Protein AF-A0A959QCE8-F1 (afdb_monomer_lite)

Radius of gyration: 13.44 Å; chains: 1; bounding box: 32×26×39 Å

Secondary structure (DSSP, 8-state):
-EETTTTEEEEE-TT--EEEEEEPPTTEEEEEEEEETTEEEEEEEE-STTS-EEEEEEEPTTS-EEEEEE-PPPPP-

Sequence (77 aa):
MAESAGRQILEVDEMGRTTTFYQSESPWYPVNLVFQEGVTFVMEVGYEKEHLGPRILRLGLDGRREVLADLTVPPPA

pLDDT: mean 90.27, std 7.13, range [69.44, 96.88]

Foldseek 3Di:
DFDFVQLFDWDQDPVRDTDTPDHDDPPWHWDDWDDDPNKIKTKIAGVDQQQHGIWIWIADPVRDIDTPDRPHDHHDD

Structure (mmCIF, N/CA/C/O backbone):
data_AF-A0A959QCE8-F1
#
_entry.id   AF-A0A959QCE8-F1
#
loop_
_atom_site.group_PDB
_atom_site.id
_atom_site.type_symbol
_atom_site.label_atom_id
_atom_site.label_alt_id
_atom_site.label_comp_id
_atom_site.label_asym_id
_atom_site.label_entity_id
_atom_site.label_seq_id
_atom_site.pdbx_PDB_ins_code
_atom_site.Cartn_x
_atom_site.Cartn_y
_atom_site.Cartn_z
_atom_site.occupancy
_atom_site.B_iso_or_equiv
_atom_site.auth_seq_id
_atom_site.auth_comp_id
_atom_site.auth_asym_id
_atom_site.auth_atom_id
_atom_site.pdbx_PDB_model_num
ATOM 1 N N . MET A 1 1 ? -6.602 9.080 4.685 1.00 75.06 1 MET A N 1
ATOM 2 C CA . MET A 1 1 ? -5.893 10.002 3.764 1.00 75.06 1 MET A CA 1
ATOM 3 C C . MET A 1 1 ? -4.615 9.332 3.289 1.00 75.06 1 MET A C 1
ATOM 5 O O . MET A 1 1 ? -3.915 8.791 4.133 1.00 75.06 1 MET A O 1
ATOM 9 N N . ALA A 1 2 ? -4.314 9.343 1.988 1.00 74.00 2 ALA A N 1
ATOM 10 C CA . ALA A 1 2 ? -3.008 8.908 1.489 1.00 74.00 2 ALA A CA 1
ATOM 11 C C . ALA A 1 2 ? -2.021 10.085 1.544 1.00 74.00 2 ALA A C 1
ATOM 13 O O . ALA A 1 2 ? -2.345 11.183 1.095 1.00 74.00 2 ALA A O 1
ATOM 14 N N . GLU A 1 3 ? -0.845 9.861 2.117 1.00 80.06 3 GLU A N 1
ATOM 15 C CA . GLU A 1 3 ? 0.220 10.847 2.271 1.00 80.06 3 GLU A CA 1
ATOM 16 C C . GLU A 1 3 ? 1.486 10.276 1.621 1.00 80.06 3 GLU A C 1
ATOM 18 O O . GLU A 1 3 ? 2.106 9.329 2.110 1.00 80.06 3 GLU A O 1
ATOM 23 N N . SER A 1 4 ? 1.811 10.795 0.437 1.00 71.44 4 SER A N 1
ATOM 24 C CA . SER A 1 4 ? 2.806 10.177 -0.439 1.00 71.44 4 SER A CA 1
ATOM 25 C C . SER A 1 4 ? 4.255 10.496 -0.055 1.00 71.44 4 SER A C 1
ATOM 27 O O . SER A 1 4 ? 5.127 9.689 -0.353 1.00 71.44 4 SER A O 1
ATOM 29 N N . ALA A 1 5 ? 4.559 11.604 0.627 1.00 79.25 5 ALA A N 1
ATOM 30 C CA . ALA A 1 5 ? 5.938 11.904 1.027 1.00 79.25 5 ALA A CA 1
ATOM 31 C C . ALA A 1 5 ? 6.416 10.968 2.153 1.00 79.25 5 ALA A C 1
ATOM 33 O O . ALA A 1 5 ? 7.549 10.487 2.116 1.00 79.25 5 ALA A O 1
ATOM 34 N N . GLY A 1 6 ? 5.538 10.640 3.101 1.00 85.56 6 GLY A N 1
ATOM 35 C CA . GLY A 1 6 ? 5.765 9.646 4.149 1.00 85.56 6 GLY A CA 1
ATOM 36 C C . GLY A 1 6 ? 5.386 8.218 3.763 1.00 85.56 6 GLY A C 1
ATOM 37 O O . GLY A 1 6 ? 5.572 7.318 4.578 1.00 85.56 6 GLY A O 1
ATOM 38 N N . ARG A 1 7 ? 4.902 7.971 2.535 1.00 93.81 7 ARG A N 1
ATOM 39 C CA . ARG A 1 7 ? 4.499 6.635 2.046 1.00 93.81 7 ARG A CA 1
ATOM 40 C C . ARG A 1 7 ? 3.483 5.949 2.967 1.00 93.81 7 ARG A C 1
ATOM 42 O O . ARG A 1 7 ? 3.584 4.755 3.236 1.00 93.81 7 ARG A O 1
ATOM 49 N N . GLN A 1 8 ? 2.507 6.695 3.466 1.00 94.88 8 GLN A N 1
ATOM 50 C CA . GLN A 1 8 ? 1.591 6.201 4.489 1.00 94.88 8 GLN A CA 1
ATOM 51 C C . GLN A 1 8 ? 0.134 6.527 4.184 1.00 94.88 8 GLN A C 1
ATOM 53 O O . GLN A 1 8 ? -0.201 7.433 3.423 1.00 94.88 8 GLN A O 1
ATOM 58 N N . ILE A 1 9 ? -0.748 5.775 4.824 1.00 91.62 9 ILE A N 1
ATOM 59 C CA . ILE A 1 9 ? -2.164 6.078 4.929 1.00 91.62 9 ILE A CA 1
ATOM 60 C C . ILE A 1 9 ? -2.430 6.434 6.383 1.00 91.62 9 ILE A C 1
ATOM 62 O O . ILE A 1 9 ? -2.163 5.639 7.286 1.00 91.62 9 ILE A O 1
ATOM 66 N N . LEU A 1 10 ? -2.993 7.620 6.584 1.00 92.88 10 LEU A N 1
ATOM 67 C CA . LEU A 1 10 ? -3.436 8.092 7.885 1.00 92.88 10 LEU A CA 1
ATOM 68 C C . LEU A 1 10 ? -4.936 7.855 8.056 1.00 92.88 10 LEU A C 1
ATOM 70 O O . LEU A 1 10 ? -5.731 8.184 7.164 1.00 92.88 10 LEU A O 1
ATOM 74 N N . GLU A 1 11 ? -5.309 7.323 9.210 1.00 91.81 11 GLU A N 1
ATOM 75 C CA . GLU A 1 11 ? -6.665 7.391 9.741 1.00 91.81 11 GLU A CA 1
ATOM 76 C C . GLU A 1 11 ? -6.820 8.717 10.493 1.00 91.81 11 GLU A C 1
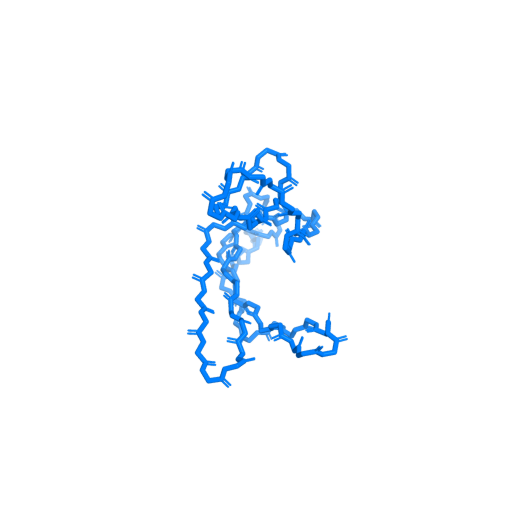ATOM 78 O O . GLU A 1 11 ? -5.884 9.186 11.143 1.00 91.81 11 GLU A O 1
ATOM 83 N N . VAL A 1 12 ? -7.981 9.353 10.341 1.00 93.81 12 VAL A N 1
ATOM 84 C CA . VAL A 1 12 ? -8.318 10.608 11.016 1.00 93.81 12 VAL A CA 1
ATOM 85 C C . VAL A 1 12 ? -9.619 10.380 11.763 1.00 93.81 12 VAL A C 1
ATOM 87 O O . VAL A 1 12 ? -10.611 9.999 11.142 1.00 93.81 12 VAL A O 1
ATOM 90 N N . ASP A 1 13 ? -9.606 10.581 13.076 1.00 94.25 13 ASP A N 1
ATOM 91 C CA . ASP A 1 13 ? -10.801 10.402 13.900 1.00 94.25 13 ASP A CA 1
ATOM 92 C C . ASP A 1 13 ? -11.731 11.629 13.869 1.00 94.25 13 ASP A C 1
ATOM 94 O O . ASP A 1 13 ? -11.421 12.667 13.280 1.00 94.25 13 ASP A O 1
ATOM 98 N N . GLU A 1 14 ? -12.884 11.525 14.536 1.00 95.62 14 GLU A N 1
ATOM 99 C CA . GLU A 1 14 ? -13.885 12.602 14.618 1.00 95.62 14 GLU A CA 1
ATOM 100 C C . GLU A 1 14 ? -13.358 13.886 15.285 1.00 95.62 14 GLU A C 1
ATOM 102 O O . GLU A 1 14 ? -13.941 14.957 15.124 1.00 95.62 14 GLU A O 1
ATOM 107 N N . MET A 1 15 ? -12.247 13.795 16.024 1.00 95.25 15 MET A N 1
ATOM 108 C CA . MET A 1 15 ? -11.580 14.923 16.676 1.00 95.25 15 MET A CA 1
ATOM 109 C C . MET A 1 15 ? -10.423 15.487 15.836 1.00 95.25 15 MET A C 1
ATOM 111 O O . MET A 1 15 ? -9.758 16.429 16.270 1.00 95.25 15 MET A O 1
ATOM 115 N N . GLY A 1 16 ? -10.161 14.930 14.650 1.00 93.62 16 GLY A N 1
ATOM 116 C CA . GLY A 1 16 ? -9.070 15.338 13.767 1.00 93.62 16 GLY A CA 1
ATOM 117 C C . GLY A 1 16 ? -7.695 14.793 14.164 1.00 93.62 16 GLY A C 1
ATOM 118 O O . GLY A 1 16 ? -6.685 15.248 13.624 1.00 93.62 16 GLY A O 1
ATOM 119 N N . ARG A 1 17 ? -7.613 13.839 15.099 1.00 95.94 17 ARG A N 1
ATOM 120 C CA . ARG A 1 17 ? -6.344 13.195 15.464 1.00 95.94 17 ARG A CA 1
ATOM 121 C C . ARG A 1 17 ? -5.964 12.182 14.397 1.00 95.94 17 ARG A C 1
ATOM 123 O O . ARG A 1 17 ? -6.817 11.460 13.892 1.00 95.94 17 ARG A O 1
ATOM 130 N N . THR A 1 18 ? -4.674 12.119 14.087 1.00 94.94 18 THR A N 1
ATOM 131 C CA . THR A 1 18 ? -4.148 11.252 13.032 1.00 94.94 18 THR A CA 1
ATOM 132 C C . THR A 1 18 ? -3.373 10.073 13.606 1.00 94.94 18 THR A C 1
ATOM 134 O O . THR A 1 18 ? -2.498 10.265 14.453 1.00 94.94 18 THR A O 1
ATOM 137 N N . THR A 1 19 ? -3.616 8.877 13.084 1.00 94.94 19 THR A N 1
ATOM 138 C CA . THR A 1 19 ? -2.828 7.664 13.350 1.00 94.94 19 THR A CA 1
ATOM 139 C C . THR A 1 19 ? -2.373 7.045 12.033 1.00 94.94 19 THR A C 1
ATOM 141 O O . THR A 1 19 ? -3.061 7.134 11.015 1.00 94.94 19 THR A O 1
ATOM 144 N N . THR A 1 20 ? -1.195 6.419 12.019 1.00 93.06 20 THR A N 1
ATOM 145 C CA . THR A 1 20 ? -0.737 5.672 10.841 1.00 93.06 20 THR A CA 1
ATOM 146 C C . THR A 1 20 ? -1.490 4.351 10.772 1.00 93.06 20 THR A C 1
ATOM 148 O O . THR A 1 20 ? -1.266 3.457 11.584 1.00 93.06 20 THR A O 1
ATOM 151 N N . PHE A 1 21 ? -2.378 4.231 9.788 1.00 91.31 21 PHE A N 1
ATOM 152 C CA . PHE A 1 21 ? -3.123 3.005 9.515 1.00 91.31 21 PHE A CA 1
ATOM 153 C C . PHE A 1 21 ? -2.282 2.015 8.704 1.00 91.31 21 PHE A C 1
ATOM 155 O O . PHE A 1 21 ? -2.264 0.817 8.973 1.00 91.31 21 PHE A O 1
ATOM 162 N N . TYR A 1 22 ? -1.563 2.520 7.701 1.00 92.19 22 TYR A N 1
ATOM 163 C CA . TYR A 1 22 ? -0.744 1.700 6.819 1.00 92.19 22 TYR A CA 1
ATOM 164 C C . TYR A 1 22 ? 0.513 2.449 6.383 1.00 92.19 22 TYR A C 1
ATOM 166 O O . TYR A 1 22 ? 0.485 3.659 6.175 1.00 92.19 22 TYR A O 1
ATOM 174 N N . GLN A 1 23 ? 1.605 1.707 6.220 1.00 94.69 23 GLN A N 1
ATOM 175 C CA . GLN A 1 23 ? 2.902 2.209 5.780 1.00 94.69 23 GLN A CA 1
ATOM 176 C C . GLN A 1 23 ? 3.388 1.350 4.611 1.00 94.69 23 GLN A C 1
ATOM 178 O O . GLN A 1 23 ? 3.638 0.149 4.786 1.00 94.69 23 GLN A O 1
ATOM 183 N N . SER A 1 24 ? 3.540 1.972 3.445 1.00 94.50 24 SER A N 1
ATOM 184 C CA . SER A 1 24 ? 4.164 1.362 2.274 1.00 94.50 24 SER A CA 1
ATOM 185 C C . SER A 1 24 ? 5.667 1.230 2.475 1.00 94.50 24 SER A C 1
ATOM 187 O O . SER A 1 24 ? 6.322 2.083 3.085 1.00 94.50 24 SER A O 1
ATOM 189 N N . GLU A 1 25 ? 6.213 0.154 1.923 1.00 93.38 25 GLU A N 1
ATOM 190 C CA . GLU A 1 25 ? 7.652 -0.080 1.845 1.00 93.38 25 GLU A CA 1
ATOM 191 C C . GLU A 1 25 ? 8.224 0.588 0.593 1.00 93.38 25 GLU A C 1
ATOM 193 O O . GLU A 1 25 ? 7.559 0.652 -0.438 1.00 93.38 25 GLU A O 1
ATOM 198 N N . SER A 1 26 ? 9.467 1.071 0.662 1.00 92.50 26 SER A N 1
ATOM 199 C CA . SER A 1 26 ? 10.169 1.560 -0.532 1.00 92.50 26 SER A CA 1
ATOM 200 C C . SER A 1 26 ? 10.263 0.437 -1.576 1.00 92.50 26 SER A C 1
ATOM 202 O O . SER A 1 26 ? 10.562 -0.692 -1.185 1.00 92.50 26 SER A O 1
ATOM 204 N N . PRO A 1 27 ? 10.044 0.702 -2.876 1.00 93.12 27 PRO A N 1
ATOM 205 C CA . PRO A 1 27 ? 9.858 2.010 -3.524 1.00 93.12 27 PRO A CA 1
ATOM 206 C C . PRO A 1 27 ? 8.390 2.415 -3.762 1.00 93.12 27 PRO A C 1
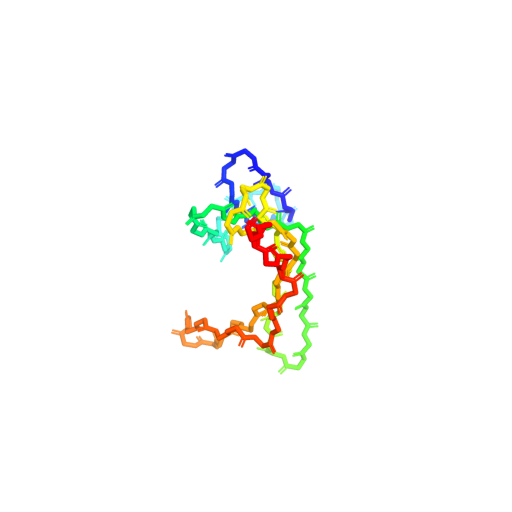ATOM 208 O O . PRO A 1 27 ? 8.090 3.214 -4.649 1.00 93.12 27 PRO A O 1
ATOM 211 N N . TRP A 1 28 ? 7.454 1.851 -3.005 1.00 95.31 28 TRP A N 1
ATOM 212 C CA . TRP A 1 28 ? 6.024 1.968 -3.263 1.00 95.31 28 TRP A CA 1
ATOM 213 C C . TRP A 1 28 ? 5.379 3.128 -2.513 1.00 95.31 28 TRP A C 1
ATOM 215 O O . TRP A 1 28 ? 5.731 3.442 -1.375 1.00 95.31 28 TRP A O 1
ATOM 225 N N . TYR A 1 29 ? 4.386 3.742 -3.149 1.00 95.69 29 TYR A N 1
ATOM 226 C CA . TYR A 1 29 ? 3.640 4.871 -2.610 1.00 95.69 29 TYR A CA 1
ATOM 227 C C . TYR A 1 29 ? 2.157 4.520 -2.549 1.00 95.69 29 TYR A C 1
ATOM 229 O O . TYR A 1 29 ? 1.591 4.177 -3.589 1.00 95.69 29 TYR A O 1
ATOM 237 N N . PRO A 1 30 ? 1.493 4.629 -1.387 1.00 95.56 30 PRO A N 1
ATOM 238 C CA . PRO A 1 30 ? 0.072 4.354 -1.308 1.00 95.56 30 PRO A CA 1
ATOM 239 C C . PRO A 1 30 ? -0.683 5.505 -1.969 1.00 95.56 30 PRO A C 1
ATOM 241 O O . PRO A 1 30 ? -0.422 6.678 -1.692 1.00 95.56 30 PRO A O 1
ATOM 244 N N . VAL A 1 31 ? -1.618 5.170 -2.852 1.00 94.31 31 VAL A N 1
ATOM 245 C CA . VAL A 1 31 ? -2.409 6.157 -3.603 1.00 94.31 31 VAL A CA 1
ATOM 246 C C . VAL A 1 31 ? -3.906 6.009 -3.370 1.00 94.31 31 VAL A C 1
ATOM 248 O O . VAL A 1 31 ? -4.645 6.972 -3.550 1.00 94.31 31 VAL A O 1
ATOM 251 N N . ASN A 1 32 ? -4.373 4.826 -2.961 1.00 92.12 32 ASN A N 1
ATOM 252 C CA . ASN A 1 32 ? -5.783 4.596 -2.665 1.00 92.12 32 ASN A CA 1
ATOM 253 C C . ASN A 1 32 ? -5.977 3.425 -1.693 1.00 92.12 32 ASN A C 1
ATOM 255 O O . ASN A 1 32 ? -5.095 2.576 -1.549 1.00 92.12 32 ASN A O 1
ATOM 259 N N . LEU A 1 33 ? -7.145 3.369 -1.057 1.00 93.12 33 LEU A N 1
ATOM 260 C CA . LEU A 1 33 ? -7.564 2.275 -0.191 1.00 93.12 33 LEU A CA 1
ATOM 261 C C . LEU A 1 33 ? -9.073 2.040 -0.305 1.00 93.12 33 LEU A C 1
ATOM 263 O O . LEU A 1 33 ? -9.840 2.981 -0.507 1.00 93.12 33 LEU A O 1
ATOM 267 N N . VAL A 1 34 ? -9.508 0.797 -0.124 1.00 93.75 34 VAL A N 1
ATOM 268 C CA . VAL A 1 34 ? -10.929 0.453 -0.015 1.00 93.75 34 VAL A CA 1
ATOM 269 C C . VAL A 1 34 ? -11.135 -0.628 1.039 1.00 93.75 34 VAL A C 1
ATOM 271 O O . VAL A 1 34 ? -10.325 -1.545 1.176 1.00 93.75 34 VAL A O 1
ATOM 274 N N . PHE A 1 35 ? -12.233 -0.512 1.780 1.00 91.88 35 PHE A N 1
ATOM 275 C CA . PHE A 1 35 ? -12.680 -1.51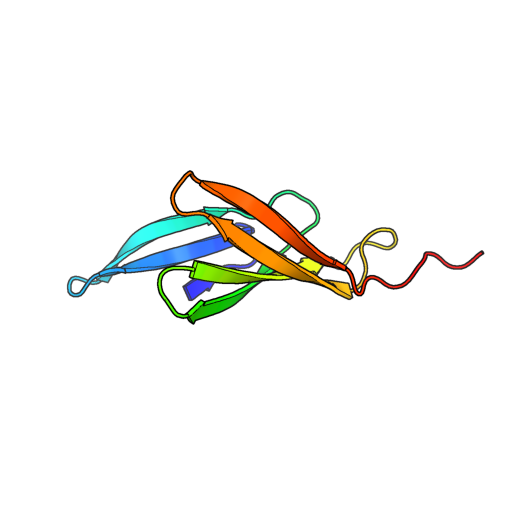2 2.740 1.00 91.88 35 PHE A CA 1
ATOM 276 C C . PHE A 1 35 ? -13.843 -2.294 2.137 1.00 91.88 35 PHE A C 1
ATOM 278 O O . PHE A 1 35 ? -14.838 -1.700 1.722 1.00 91.88 35 PHE A O 1
ATOM 285 N N . GLN A 1 36 ? -13.737 -3.618 2.103 1.00 90.12 36 GLN A N 1
ATOM 286 C CA . GLN A 1 36 ? -14.798 -4.494 1.620 1.00 90.12 36 GLN A CA 1
ATOM 287 C C . GLN A 1 36 ? -14.833 -5.760 2.474 1.00 90.12 36 GLN A C 1
ATOM 289 O O . GLN A 1 36 ? -13.828 -6.452 2.596 1.00 90.12 36 GLN A O 1
ATOM 294 N N . GLU A 1 37 ? -15.987 -6.047 3.083 1.00 87.56 37 GLU A N 1
ATOM 295 C CA . GLU A 1 37 ? -16.233 -7.285 3.849 1.00 87.56 37 GLU A CA 1
ATOM 296 C C . GLU A 1 37 ? -15.177 -7.575 4.941 1.00 87.56 37 GLU A C 1
ATOM 298 O O . GLU A 1 37 ? -14.786 -8.715 5.175 1.00 87.56 37 GLU A O 1
ATOM 303 N N . GLY A 1 38 ? -14.685 -6.530 5.619 1.00 84.25 38 GLY A N 1
ATOM 304 C CA . GLY A 1 38 ? -13.659 -6.657 6.666 1.00 84.25 38 GLY A CA 1
ATOM 305 C C . GLY A 1 38 ? -12.234 -6.864 6.139 1.00 84.25 38 GLY A C 1
ATOM 306 O O . GLY A 1 38 ? -11.306 -7.044 6.923 1.00 84.25 38 GLY A O 1
ATOM 307 N N . VAL A 1 39 ? -12.044 -6.808 4.822 1.00 89.94 39 VAL A N 1
ATOM 308 C CA . VAL A 1 39 ? -10.741 -6.818 4.162 1.00 89.94 39 VAL A CA 1
ATOM 309 C C . VAL A 1 39 ? -10.403 -5.401 3.718 1.00 89.94 39 VAL A C 1
ATOM 311 O O . VAL A 1 39 ? -11.256 -4.675 3.204 1.00 89.94 39 VAL A O 1
ATOM 314 N N . THR A 1 40 ? -9.145 -5.007 3.903 1.00 93.94 40 THR A N 1
ATOM 315 C CA . THR A 1 40 ? -8.645 -3.743 3.358 1.00 93.94 40 THR A CA 1
ATOM 316 C C . THR A 1 40 ? -7.807 -4.022 2.127 1.00 93.94 40 THR A C 1
ATOM 318 O O . THR A 1 40 ? -6.912 -4.867 2.158 1.00 93.94 40 THR A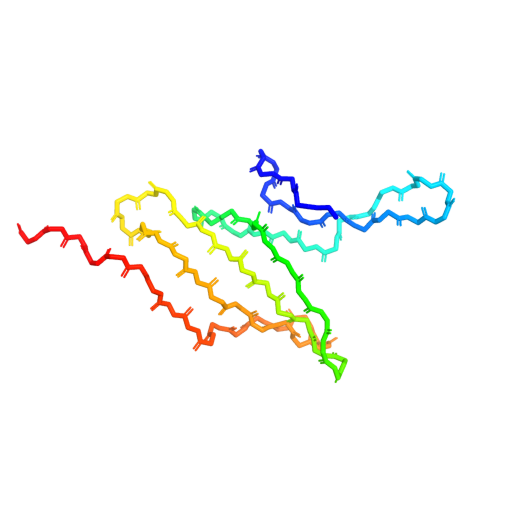 O 1
ATOM 321 N N . PHE A 1 41 ? -8.068 -3.286 1.056 1.00 95.38 41 PHE A N 1
ATOM 322 C CA . PHE A 1 41 ? -7.252 -3.299 -0.145 1.00 95.38 41 PHE A CA 1
ATOM 323 C C . PHE A 1 41 ? -6.534 -1.965 -0.269 1.00 95.38 41 PHE A C 1
ATOM 325 O O . PHE A 1 41 ? -7.145 -0.913 -0.081 1.00 95.38 41 PHE A O 1
ATOM 332 N N . VAL A 1 42 ? -5.246 -2.007 -0.590 1.00 95.62 42 VAL A N 1
ATOM 333 C CA . VAL A 1 42 ? -4.421 -0.817 -0.809 1.00 95.62 42 VAL A CA 1
ATOM 334 C C . VAL A 1 42 ? -3.888 -0.854 -2.229 1.00 95.62 42 VAL A C 1
ATOM 336 O O . VAL A 1 42 ? -3.324 -1.857 -2.660 1.00 95.62 42 VAL A O 1
ATOM 339 N N . MET A 1 43 ? -4.061 0.250 -2.950 1.00 95.94 43 MET A N 1
ATOM 340 C CA . MET A 1 43 ? -3.383 0.468 -4.218 1.00 95.94 43 MET A CA 1
ATOM 341 C C . MET A 1 43 ? -2.118 1.271 -3.961 1.00 95.94 43 MET A C 1
ATOM 343 O O . MET A 1 43 ? -2.168 2.365 -3.388 1.00 95.94 43 MET A O 1
ATOM 347 N N . GLU A 1 44 ? -0.999 0.736 -4.423 1.00 96.44 44 GLU A N 1
ATOM 348 C CA . GLU A 1 44 ? 0.284 1.418 -4.404 1.00 96.44 44 GLU A CA 1
ATOM 349 C C . GLU A 1 44 ? 0.785 1.648 -5.821 1.00 96.44 44 GLU A C 1
ATOM 351 O O . GLU A 1 44 ? 0.444 0.900 -6.732 1.00 96.44 44 GLU A O 1
ATOM 356 N N . VAL A 1 45 ? 1.607 2.675 -5.998 1.00 95.62 45 VAL A N 1
ATOM 357 C CA . VAL A 1 45 ? 2.287 2.979 -7.256 1.00 95.62 45 VAL A CA 1
ATOM 358 C C . VAL A 1 45 ? 3.774 3.095 -6.979 1.00 95.62 45 VAL A C 1
ATOM 360 O O . VAL A 1 45 ? 4.180 3.805 -6.058 1.00 95.62 4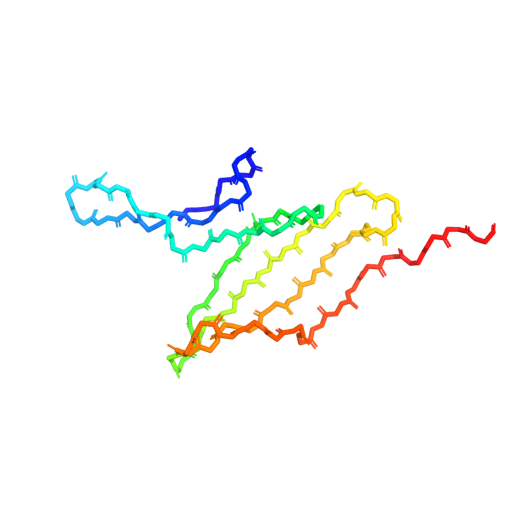5 VAL A O 1
ATOM 363 N N . GLY A 1 46 ? 4.583 2.392 -7.760 1.00 95.25 46 GLY A N 1
ATOM 364 C CA . GLY A 1 46 ? 6.012 2.643 -7.832 1.00 95.25 46 GLY A CA 1
ATOM 365 C C . GLY A 1 46 ? 6.320 3.565 -9.010 1.00 95.25 46 GLY A C 1
ATOM 366 O O . GLY A 1 46 ? 5.675 3.514 -10.061 1.00 95.25 46 GLY A O 1
ATOM 367 N N . TYR A 1 47 ? 7.298 4.443 -8.812 1.00 90.94 47 TYR A N 1
ATOM 368 C CA . TYR A 1 47 ? 7.754 5.406 -9.823 1.00 90.94 47 TYR A CA 1
ATOM 369 C C . TYR A 1 47 ? 9.171 5.099 -10.326 1.00 90.94 47 TYR A C 1
ATOM 371 O O . TYR A 1 47 ? 9.685 5.786 -11.207 1.00 90.94 47 TYR A O 1
ATOM 379 N N . GLU A 1 48 ? 9.813 4.075 -9.763 1.00 90.12 48 GLU A N 1
ATOM 380 C CA . GLU A 1 48 ? 11.166 3.657 -10.123 1.00 90.12 48 GLU A CA 1
ATOM 381 C C . GLU A 1 48 ? 11.151 2.675 -11.293 1.00 90.12 48 GLU A C 1
ATOM 383 O O . GLU A 1 48 ? 10.201 1.920 -11.457 1.00 90.12 48 GLU A O 1
ATOM 388 N N . LYS A 1 49 ? 12.226 2.647 -12.092 1.00 85.38 49 LYS A N 1
ATOM 389 C CA . LYS A 1 49 ? 12.303 1.867 -13.343 1.00 85.38 49 LYS A CA 1
ATOM 390 C C . LYS A 1 49 ? 11.950 0.381 -13.172 1.00 85.38 49 LYS A C 1
ATOM 392 O O . LYS A 1 49 ? 11.331 -0.186 -14.061 1.00 85.38 49 LYS A O 1
ATOM 397 N N . GLU A 1 50 ? 12.351 -0.233 -12.061 1.00 87.00 50 GLU A N 1
ATOM 398 C CA . GLU A 1 50 ? 12.101 -1.657 -11.775 1.00 87.00 50 GLU A CA 1
ATOM 399 C C . GLU A 1 50 ? 10.706 -1.928 -11.194 1.00 87.00 50 GLU A C 1
ATOM 401 O O . GLU A 1 50 ? 10.264 -3.069 -11.171 1.00 87.00 50 GLU A O 1
ATOM 406 N N . HIS A 1 51 ? 10.011 -0.883 -10.743 1.00 90.25 51 HIS A N 1
ATOM 407 C CA . HIS A 1 51 ? 8.735 -0.972 -10.035 1.00 90.25 51 HIS A CA 1
ATOM 408 C C . HIS A 1 51 ? 7.710 0.015 -10.615 1.00 90.25 51 HIS A C 1
ATOM 410 O O . HIS A 1 51 ? 6.851 0.522 -9.899 1.00 90.25 51 HIS A O 1
ATOM 416 N N . LEU A 1 52 ? 7.822 0.351 -11.905 1.00 94.19 52 LEU A N 1
ATOM 417 C CA . LEU A 1 52 ? 7.033 1.419 -12.509 1.00 94.19 52 LEU A CA 1
ATOM 418 C C . LEU A 1 52 ? 5.611 0.931 -12.772 1.00 94.19 52 LEU A C 1
ATOM 420 O O . LEU A 1 52 ? 5.382 0.172 -13.708 1.00 94.19 52 LEU A O 1
ATOM 424 N N . GLY A 1 53 ? 4.648 1.408 -11.992 1.00 94.62 53 GLY A N 1
ATOM 425 C CA . GLY A 1 53 ? 3.239 1.079 -12.181 1.00 94.62 53 GLY A CA 1
ATOM 426 C C . GLY A 1 53 ? 2.525 0.700 -10.887 1.00 94.62 53 GLY A C 1
ATOM 427 O O . GLY A 1 53 ? 3.100 0.795 -9.799 1.00 94.62 53 GLY A O 1
ATOM 428 N N . PRO A 1 54 ? 1.236 0.339 -10.990 1.00 96.31 54 PRO A N 1
ATOM 429 C CA . PRO A 1 54 ? 0.424 0.052 -9.828 1.00 96.31 54 PRO A CA 1
ATOM 430 C C . PRO A 1 54 ? 0.549 -1.402 -9.370 1.00 96.31 54 PRO A C 1
ATOM 432 O O . PRO A 1 54 ? 0.723 -2.322 -10.169 1.00 96.31 54 PRO A O 1
ATOM 435 N N . ARG A 1 55 ? 0.337 -1.615 -8.074 1.00 96.88 55 ARG A N 1
ATOM 436 C CA . ARG A 1 55 ? 0.035 -2.925 -7.495 1.00 96.88 55 ARG A CA 1
ATOM 437 C C . ARG A 1 55 ? -1.134 -2.833 -6.526 1.00 96.88 55 ARG A C 1
ATOM 439 O O . ARG A 1 55 ? -1.382 -1.781 -5.931 1.00 96.88 55 ARG A O 1
ATOM 446 N N . ILE A 1 56 ? -1.842 -3.943 -6.360 1.00 96.81 56 ILE A N 1
ATOM 447 C CA . ILE A 1 56 ? -2.946 -4.079 -5.410 1.00 96.81 56 ILE A CA 1
ATOM 448 C C . ILE A 1 56 ? -2.528 -5.053 -4.319 1.00 96.81 56 ILE A C 1
ATOM 450 O O . ILE A 1 56 ? -2.177 -6.203 -4.587 1.00 96.81 56 ILE A O 1
ATOM 454 N N . LEU A 1 57 ? -2.611 -4.580 -3.083 1.00 96.75 57 LEU A N 1
ATOM 455 C CA . LEU A 1 57 ? -2.367 -5.352 -1.880 1.00 96.75 57 LEU A CA 1
ATOM 456 C C . LEU A 1 57 ? -3.681 -5.649 -1.173 1.00 96.75 57 LEU A C 1
ATOM 458 O O . LEU A 1 57 ? -4.556 -4.789 -1.079 1.00 96.75 57 LEU A O 1
ATOM 462 N N . ARG A 1 58 ? -3.771 -6.840 -0.597 1.00 95.56 58 ARG A N 1
ATOM 463 C CA . ARG A 1 58 ? -4.756 -7.210 0.411 1.00 95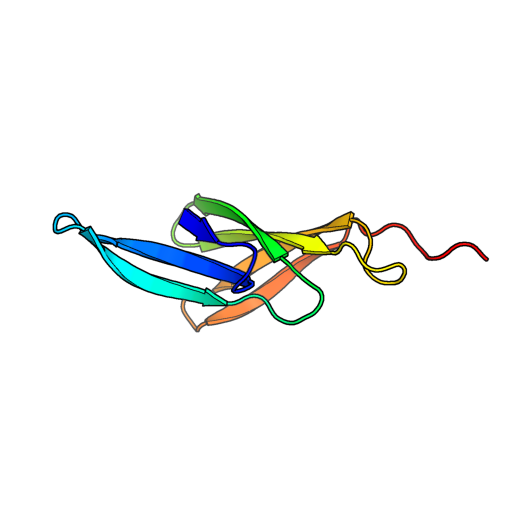.56 58 ARG A CA 1
ATOM 464 C C . ARG A 1 58 ? -4.095 -7.210 1.781 1.00 95.56 58 ARG A C 1
ATOM 466 O O . ARG A 1 58 ? -3.040 -7.817 1.964 1.00 95.56 58 ARG A O 1
ATOM 473 N N . LEU A 1 59 ? -4.735 -6.546 2.737 1.00 93.38 59 LEU A N 1
ATOM 474 C CA . LEU A 1 59 ? -4.345 -6.540 4.140 1.00 93.38 59 LEU A CA 1
ATOM 475 C C . LEU A 1 59 ? -5.292 -7.450 4.923 1.00 93.38 59 LEU A C 1
ATOM 477 O O . LEU A 1 59 ? -6.507 -7.228 4.956 1.00 93.38 59 LEU A O 1
ATOM 481 N N . GLY A 1 60 ? -4.726 -8.491 5.527 1.00 84.50 60 GLY A N 1
ATOM 482 C CA . GLY A 1 60 ? -5.426 -9.371 6.453 1.00 84.50 60 GLY A CA 1
ATOM 483 C C . GLY A 1 60 ? -5.616 -8.720 7.823 1.00 84.50 60 GLY A C 1
ATOM 484 O O . GLY A 1 60 ? -4.868 -7.827 8.218 1.00 84.50 60 GLY A O 1
ATOM 485 N N . LEU A 1 61 ? -6.597 -9.215 8.581 1.00 80.06 61 LEU A N 1
ATOM 486 C CA . LEU A 1 61 ? -6.846 -8.791 9.968 1.00 80.06 61 LEU A CA 1
ATOM 487 C C . LEU A 1 61 ? -5.673 -9.109 10.914 1.00 80.06 61 LEU A C 1
ATOM 489 O O . LEU A 1 61 ? -5.559 -8.514 11.979 1.00 80.06 61 LEU A O 1
ATOM 493 N N . ASP A 1 62 ? -4.798 -10.037 10.524 1.00 82.81 62 ASP A N 1
ATOM 494 C CA . ASP A 1 62 ? -3.564 -10.404 11.226 1.00 82.81 62 ASP A CA 1
ATOM 495 C C . ASP A 1 62 ? -2.364 -9.512 10.849 1.00 82.81 62 ASP A C 1
ATOM 497 O O . ASP A 1 62 ? -1.239 -9.771 11.275 1.00 82.81 62 ASP A O 1
ATOM 501 N N . GLY A 1 63 ? -2.583 -8.479 10.030 1.00 77.50 63 GLY A N 1
ATOM 502 C CA . GLY A 1 63 ? -1.537 -7.592 9.528 1.00 77.50 63 GLY A CA 1
ATOM 503 C C . GLY A 1 63 ? -0.721 -8.173 8.370 1.00 77.50 63 GLY A C 1
ATOM 504 O O . GLY A 1 63 ? 0.207 -7.511 7.899 1.00 77.50 63 GLY A O 1
ATOM 505 N N . ARG A 1 64 ? -1.044 -9.379 7.874 1.00 87.38 64 ARG A N 1
ATOM 506 C CA . ARG A 1 64 ? -0.381 -9.932 6.686 1.00 87.38 64 ARG A CA 1
ATOM 507 C C . ARG A 1 64 ? -0.742 -9.146 5.435 1.00 87.38 64 ARG A C 1
ATOM 509 O O . ARG A 1 64 ? -1.872 -8.690 5.265 1.00 87.38 64 ARG A O 1
ATOM 516 N N . ARG A 1 65 ? 0.240 -9.040 4.543 1.00 91.81 65 ARG A N 1
ATOM 517 C CA . ARG A 1 65 ? 0.139 -8.359 3.254 1.00 91.81 65 ARG A CA 1
ATOM 518 C C . ARG A 1 65 ? 0.265 -9.388 2.142 1.00 91.81 65 ARG A C 1
ATOM 520 O O . ARG A 1 65 ? 1.191 -10.194 2.153 1.00 91.81 65 ARG A O 1
ATOM 527 N N . GLU A 1 66 ? -0.649 -9.343 1.189 1.00 95.25 66 GLU A N 1
ATOM 528 C CA . GLU A 1 66 ? -0.672 -10.224 0.024 1.00 95.25 66 GLU A CA 1
ATOM 529 C C . GLU A 1 66 ? -0.776 -9.366 -1.240 1.00 95.25 66 GLU A C 1
ATOM 531 O O . GLU A 1 66 ? -1.670 -8.527 -1.340 1.00 95.25 66 GLU A O 1
ATOM 536 N N . VAL A 1 67 ? 0.131 -9.553 -2.203 1.00 95.75 67 VAL A N 1
ATOM 537 C CA . VAL A 1 67 ? 0.018 -8.913 -3.522 1.00 95.75 67 VAL A CA 1
ATOM 538 C C . VAL A 1 67 ? -1.000 -9.698 -4.339 1.00 95.75 67 VAL A C 1
ATOM 540 O O . VAL A 1 67 ? -0.768 -10.858 -4.665 1.00 95.75 67 VAL A O 1
ATOM 543 N N . LEU A 1 68 ? -2.124 -9.065 -4.669 1.00 96.00 68 LEU A N 1
ATOM 544 C CA . LEU A 1 68 ? -3.171 -9.672 -5.494 1.00 96.00 68 LEU A CA 1
ATOM 545 C C . LEU A 1 68 ? -2.969 -9.406 -6.983 1.00 96.00 68 LEU A C 1
ATOM 547 O O . LEU A 1 68 ? -3.352 -10.221 -7.817 1.00 96.00 68 LEU A O 1
ATOM 551 N N . ALA A 1 69 ? -2.393 -8.253 -7.313 1.00 94.94 69 ALA A N 1
ATOM 552 C CA . ALA A 1 69 ? -2.057 -7.892 -8.678 1.00 94.94 69 ALA A CA 1
ATOM 553 C C . ALA A 1 69 ? -0.802 -7.024 -8.679 1.00 94.94 69 ALA A C 1
ATOM 555 O O . ALA A 1 69 ? -0.723 -6.053 -7.924 1.00 94.94 69 ALA A O 1
ATOM 556 N N . ASP A 1 70 ? 0.140 -7.356 -9.554 1.00 94.62 70 ASP A N 1
ATOM 557 C CA . ASP A 1 70 ? 1.290 -6.524 -9.883 1.00 94.62 70 ASP A CA 1
ATOM 558 C C . ASP A 1 70 ? 1.180 -6.156 -11.362 1.00 94.62 70 ASP A C 1
ATOM 560 O O . ASP A 1 70 ? 1.158 -7.030 -12.230 1.00 94.62 70 ASP A O 1
ATOM 564 N N . LEU A 1 71 ? 1.000 -4.865 -11.629 1.00 92.25 71 LEU A N 1
ATOM 565 C CA . LEU A 1 71 ? 0.807 -4.314 -12.968 1.00 92.25 71 LEU A CA 1
ATOM 566 C C . LEU A 1 71 ? 1.983 -3.407 -13.344 1.00 92.25 71 LEU A C 1
ATOM 568 O O . LEU A 1 71 ? 1.824 -2.477 -14.141 1.00 92.25 71 LEU A O 1
ATOM 572 N N . THR A 1 72 ? 3.150 -3.641 -12.741 1.00 90.88 72 THR A N 1
ATOM 573 C CA . THR A 1 72 ? 4.366 -2.924 -13.101 1.00 90.88 72 THR A CA 1
ATOM 574 C C . THR A 1 72 ? 4.793 -3.230 -14.528 1.00 90.88 72 THR A C 1
ATOM 576 O O . THR A 1 72 ? 4.629 -4.331 -15.059 1.00 90.88 72 THR A O 1
ATOM 579 N N . VAL A 1 73 ? 5.332 -2.206 -15.178 1.00 86.19 73 VAL A N 1
ATOM 580 C CA . VAL A 1 73 ? 5.914 -2.321 -16.505 1.00 86.19 73 VAL A CA 1
ATOM 581 C C . VAL A 1 73 ? 7.280 -2.991 -16.351 1.00 86.19 73 VAL A C 1
ATOM 583 O O . VAL A 1 73 ? 8.107 -2.492 -15.584 1.00 86.19 73 VAL A O 1
ATOM 586 N N . PRO A 1 74 ? 7.555 -4.087 -17.080 1.00 75.44 74 PRO A N 1
ATOM 587 C CA . PRO A 1 74 ? 8.876 -4.685 -17.060 1.00 75.44 74 PRO A CA 1
ATOM 588 C C . PRO A 1 74 ? 9.915 -3.681 -17.575 1.00 75.44 74 PRO A C 1
ATOM 590 O O . PRO A 1 74 ? 9.621 -2.901 -18.489 1.00 75.44 74 PRO A O 1
ATOM 593 N N . PRO A 1 75 ? 11.140 -3.687 -17.027 1.00 70.44 75 PRO A N 1
ATOM 594 C CA . PRO A 1 75 ? 12.189 -2.811 -17.517 1.00 70.44 75 PRO A CA 1
ATOM 595 C C . PRO A 1 75 ? 12.445 -3.079 -19.012 1.00 70.44 75 PRO A C 1
ATOM 597 O O . PRO A 1 75 ? 12.357 -4.227 -19.454 1.00 70.44 75 PRO A O 1
ATOM 600 N N . PRO A 1 76 ? 12.761 -2.040 -19.810 1.00 71.94 76 PRO A N 1
ATOM 601 C CA . PRO A 1 76 ? 13.162 -2.234 -21.198 1.00 71.94 76 PRO A CA 1
ATOM 602 C C . PRO A 1 76 ? 14.377 -3.168 -21.265 1.00 71.94 76 PRO A C 1
ATOM 604 O O . PRO A 1 76 ? 15.300 -3.018 -20.458 1.00 71.94 76 PRO A O 1
ATOM 607 N N . ALA A 1 77 ? 14.319 -4.120 -22.204 1.00 69.44 77 ALA A N 1
ATOM 608 C CA . ALA A 1 77 ? 15.367 -5.102 -22.486 1.00 69.44 77 ALA A CA 1
ATOM 609 C C . ALA A 1 77 ? 16.681 -4.458 -22.952 1.00 69.44 77 ALA A C 1
ATOM 611 O O . ALA A 1 77 ? 16.624 -3.368 -23.571 1.00 69.44 77 ALA A O 1
#